Protein AF-A0A2E0VR50-F1 (afdb_monomer_lite)

Radius of gyration: 22.12 Å; chains: 1; bounding box: 39×36×76 Å

Secondary structure (DSSP, 8-state):
--SHHHHHHHHHHTTSSTTSGGGGSTT----HHHHHHHHHHHHHHHHT--HHHHHHHHHHHHHHHHHHHHHHHHTTT-HHHHHHHHHHHHHHHHHHHHTTS-HHHHHHHHHHHHHHHHHHHHHHHH-S--

Foldseek 3Di:
DPPVVVVVVVVVVVVVVVVCVVVPCPVVPDDLLRQLLVVLVVLCVQLVDDPVLSVQSSVLSSVLSVVLVVLVVVCVPVPVVSVVVVVVSVVVSLVSNPVSHDPVSSVSVVVVVVVVVVVVVVCVVPPPDD

Sequence (130 aa):
MRTMKYLLSVFTFLLLFASQLEAQRGNWGRSPEERAVQQSNMMRDSLALSDAQYEKVKEVNLEYAKKFDEMRNNAEGDWSAMREQMGALRQEQNEALKALLTTEQYEKWQKIQEAMRQRRGNRGQGGGRG

Structure (mmCIF, N/CA/C/O backbone):
data_AF-A0A2E0VR50-F1
#
_entry.id   AF-A0A2E0VR50-F1
#
loop_
_atom_site.group_PDB
_atom_site.id
_atom_site.type_symbol
_atom_site.label_atom_id
_atom_site.label_alt_id
_atom_site.label_comp_id
_atom_site.label_asym_id
_atom_site.label_entity_id
_atom_site.label_seq_i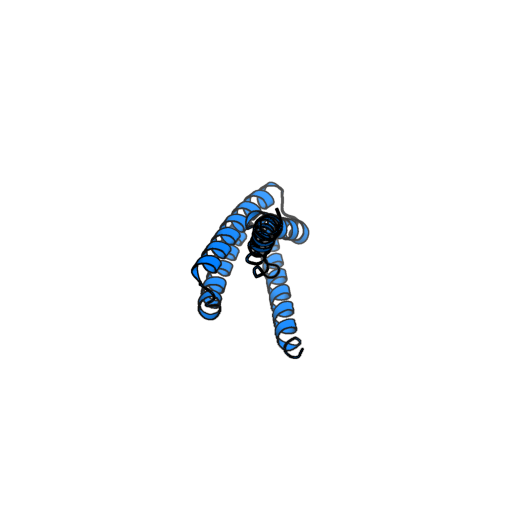d
_atom_site.pdbx_PDB_ins_code
_atom_site.Cartn_x
_atom_site.Cartn_y
_atom_site.Cartn_z
_atom_site.occupancy
_atom_site.B_iso_or_equiv
_atom_site.auth_seq_id
_atom_site.auth_comp_id
_atom_site.auth_asym_id
_atom_site.auth_atom_id
_atom_site.pdbx_PDB_model_num
ATOM 1 N N . MET A 1 1 ? -0.954 -26.806 -61.565 1.00 53.97 1 MET A N 1
ATOM 2 C CA . MET A 1 1 ? -1.486 -26.588 -60.195 1.00 53.97 1 MET A CA 1
ATOM 3 C C . MET A 1 1 ? -0.686 -27.344 -59.117 1.00 53.97 1 MET A C 1
ATOM 5 O O . MET A 1 1 ? -1.254 -28.131 -58.367 1.00 53.97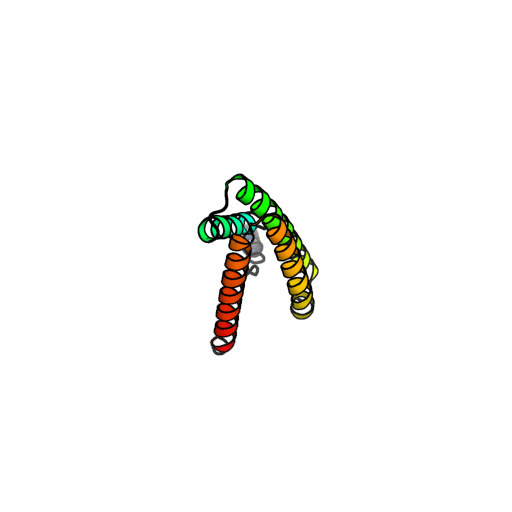 1 MET A O 1
ATOM 9 N N . ARG A 1 2 ? 0.638 -27.146 -59.019 1.00 54.69 2 ARG A N 1
ATOM 10 C CA . ARG A 1 2 ? 1.463 -27.774 -57.957 1.00 54.69 2 ARG A CA 1
ATOM 11 C C . ARG A 1 2 ? 2.347 -26.786 -57.182 1.00 54.69 2 ARG A C 1
ATOM 13 O O . ARG A 1 2 ? 2.841 -27.139 -56.125 1.00 54.69 2 ARG A O 1
ATOM 20 N N . THR A 1 3 ? 2.455 -25.535 -57.627 1.00 47.97 3 THR A N 1
ATOM 21 C CA . THR A 1 3 ? 3.247 -24.478 -56.971 1.00 47.97 3 THR A CA 1
ATOM 22 C C . THR A 1 3 ? 2.409 -23.512 -56.117 1.00 47.97 3 THR A C 1
ATOM 24 O O . THR A 1 3 ? 2.931 -22.919 -55.183 1.00 47.97 3 THR A O 1
ATOM 27 N N . MET A 1 4 ? 1.090 -23.418 -56.338 1.00 48.88 4 MET A N 1
ATOM 28 C CA . MET A 1 4 ? 0.177 -22.562 -55.547 1.00 48.88 4 MET A CA 1
ATOM 29 C C . MET A 1 4 ? -0.265 -23.162 -54.199 1.00 48.88 4 MET A C 1
ATOM 31 O O . MET A 1 4 ? -0.911 -22.475 -53.418 1.00 48.88 4 MET A O 1
ATOM 35 N N . LYS A 1 5 ? 0.080 -24.423 -53.894 1.00 42.22 5 LYS A N 1
ATOM 36 C CA . LYS A 1 5 ? -0.233 -25.045 -52.589 1.00 42.22 5 LYS A CA 1
ATOM 37 C C . LYS A 1 5 ? 0.782 -24.673 -51.501 1.00 42.22 5 LYS A C 1
ATOM 39 O O . LYS A 1 5 ? 0.409 -24.571 -50.339 1.00 42.22 5 LYS A O 1
ATOM 44 N N . TYR A 1 6 ? 2.030 -24.400 -51.885 1.00 47.44 6 TYR A N 1
ATOM 45 C CA . TYR A 1 6 ? 3.095 -24.015 -50.952 1.00 47.44 6 TYR A CA 1
ATOM 46 C C . TYR A 1 6 ? 3.094 -22.512 -50.631 1.00 47.44 6 TYR A C 1
ATOM 48 O O . TYR A 1 6 ? 3.475 -22.121 -49.537 1.00 47.44 6 TYR A O 1
ATOM 56 N N . LEU A 1 7 ? 2.583 -21.664 -51.532 1.00 47.47 7 LEU A N 1
ATOM 57 C CA . LEU A 1 7 ? 2.389 -20.230 -51.258 1.00 47.47 7 LEU A CA 1
ATOM 58 C C . LEU A 1 7 ? 1.305 -19.973 -50.195 1.00 47.47 7 LEU A C 1
ATOM 60 O O . LEU A 1 7 ? 1.443 -19.060 -49.388 1.00 47.47 7 LEU A O 1
ATOM 64 N N . LEU A 1 8 ? 0.275 -20.823 -50.137 1.00 45.34 8 LEU A N 1
ATOM 65 C CA . LEU A 1 8 ? -0.765 -20.775 -49.101 1.00 45.34 8 LEU A CA 1
ATOM 66 C C . LEU A 1 8 ? -0.312 -21.426 -47.778 1.00 45.34 8 LEU A C 1
ATOM 68 O O . LEU A 1 8 ? -0.736 -20.998 -46.707 1.00 45.34 8 LEU A O 1
ATOM 72 N N . SER A 1 9 ? 0.605 -22.404 -47.816 1.00 50.56 9 SER A N 1
ATOM 73 C CA . SER A 1 9 ? 1.138 -23.031 -46.596 1.00 50.56 9 SER A CA 1
ATOM 74 C C . SER A 1 9 ? 2.235 -22.209 -45.907 1.00 50.56 9 SER A C 1
ATOM 76 O O . SER A 1 9 ? 2.378 -22.303 -44.693 1.00 50.56 9 SER A O 1
ATOM 78 N N . VAL A 1 10 ? 2.983 -21.371 -46.637 1.00 51.12 10 VAL A N 1
ATOM 79 C CA . VAL A 1 10 ? 4.005 -20.477 -46.051 1.00 51.12 10 VAL A CA 1
ATOM 80 C C . VAL A 1 10 ? 3.370 -19.276 -45.336 1.00 51.12 10 VAL A C 1
ATOM 82 O O . VAL A 1 10 ? 3.868 -18.848 -44.298 1.00 51.12 10 VAL A O 1
ATOM 85 N N . PHE A 1 11 ? 2.213 -18.792 -45.803 1.00 46.62 11 PHE A N 1
ATOM 86 C CA . PHE A 1 11 ? 1.490 -17.693 -45.147 1.00 46.62 11 PHE A CA 1
ATOM 87 C C . PHE A 1 11 ? 0.890 -18.093 -43.786 1.00 46.62 11 PHE A C 1
ATOM 89 O O . PHE A 1 11 ? 0.746 -17.267 -42.890 1.00 46.62 11 PHE A O 1
ATOM 96 N N . THR A 1 12 ? 0.605 -19.384 -43.597 1.00 50.53 12 THR A N 1
ATOM 97 C CA . THR A 1 12 ? 0.015 -19.905 -42.352 1.00 50.53 12 THR A CA 1
ATOM 98 C C . THR A 1 12 ? 1.065 -20.102 -41.246 1.00 50.53 12 THR A C 1
ATOM 100 O O . THR A 1 12 ? 0.727 -20.096 -40.066 1.00 50.53 12 THR A O 1
ATOM 103 N N . PHE A 1 13 ? 2.353 -20.210 -41.596 1.00 47.38 13 PHE A N 1
ATOM 104 C CA . PHE A 1 13 ? 3.445 -20.349 -40.621 1.00 47.38 13 PHE A CA 1
ATOM 105 C C . PHE A 1 13 ? 3.931 -18.998 -40.060 1.00 47.38 13 PHE A C 1
ATOM 107 O O . PHE A 1 13 ? 4.486 -18.941 -38.966 1.00 47.38 13 PHE A O 1
ATOM 114 N N . LEU A 1 14 ? 3.668 -17.895 -40.770 1.00 49.41 14 LEU A N 1
ATOM 115 C CA . LEU A 1 14 ? 4.027 -16.528 -40.361 1.00 49.41 14 LEU A CA 1
ATOM 116 C C . LEU A 1 14 ? 3.067 -15.911 -39.329 1.00 49.41 14 LEU A C 1
ATOM 118 O O . LEU A 1 14 ? 3.415 -14.920 -38.693 1.00 49.41 14 LEU A O 1
ATOM 122 N N . LEU A 1 15 ? 1.894 -16.511 -39.105 1.00 48.06 15 LEU A N 1
ATOM 123 C CA . LEU A 1 15 ? 0.925 -16.051 -38.100 1.00 48.06 15 LEU A CA 1
ATOM 124 C C . LEU A 1 15 ? 1.150 -16.652 -36.701 1.00 48.06 15 LEU A C 1
ATOM 126 O O . LEU A 1 15 ? 0.547 -16.182 -35.741 1.00 48.06 15 LEU A O 1
ATOM 130 N N . LEU A 1 16 ? 2.041 -17.641 -36.552 1.00 48.38 16 LEU A N 1
ATOM 131 C CA . LEU A 1 16 ? 2.334 -18.277 -35.257 1.00 48.38 16 LEU A CA 1
ATOM 132 C C . LEU A 1 16 ? 3.449 -17.583 -34.452 1.00 48.38 16 LEU A C 1
ATOM 134 O O . LEU A 1 16 ? 3.634 -17.895 -33.278 1.00 48.38 16 LEU A O 1
ATOM 138 N N . PHE A 1 17 ? 4.162 -16.615 -35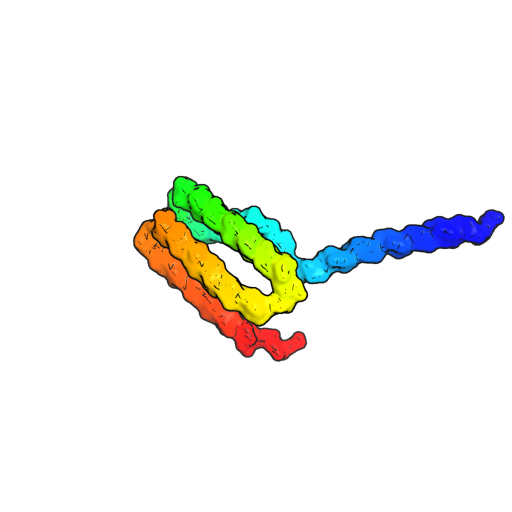.040 1.00 50.34 17 PHE A N 1
ATOM 139 C CA . PHE A 1 17 ? 5.206 -15.852 -34.338 1.00 50.34 17 PHE A CA 1
ATOM 140 C C . PHE A 1 17 ? 4.692 -14.580 -33.645 1.00 50.34 17 PHE A C 1
ATOM 142 O O . PHE A 1 17 ? 5.349 -14.073 -32.737 1.00 50.34 17 PHE A O 1
ATOM 149 N N . ALA A 1 18 ? 3.508 -14.074 -34.008 1.00 47.66 18 ALA A N 1
ATOM 150 C CA . ALA A 1 18 ? 2.959 -12.850 -33.413 1.00 47.66 18 ALA A CA 1
ATOM 151 C C . ALA A 1 18 ? 2.478 -13.039 -31.960 1.00 47.66 18 ALA A C 1
ATOM 153 O O . ALA A 1 18 ? 2.393 -12.074 -31.207 1.00 47.66 18 ALA A O 1
ATOM 154 N N . SER A 1 19 ? 2.217 -14.278 -31.533 1.00 47.78 19 SER A N 1
ATOM 155 C CA . SER A 1 19 ? 1.759 -14.607 -30.175 1.00 47.78 19 SER A CA 1
ATOM 156 C C . SER A 1 19 ? 2.888 -14.876 -29.171 1.00 47.78 19 SER A C 1
ATOM 158 O O . SER A 1 19 ? 2.612 -15.120 -28.000 1.00 47.78 19 SER A O 1
ATOM 160 N N . GLN A 1 20 ? 4.161 -14.838 -29.585 1.00 41.91 20 GLN A N 1
ATOM 161 C CA . GLN A 1 20 ? 5.290 -15.132 -28.687 1.00 41.91 20 GLN A CA 1
ATOM 162 C C . GLN A 1 20 ? 5.901 -13.891 -28.018 1.00 41.91 20 GLN A C 1
ATOM 164 O O . GLN A 1 20 ? 6.645 -14.034 -27.049 1.00 41.91 20 GLN A O 1
ATOM 169 N N . LEU A 1 21 ? 5.550 -12.675 -28.455 1.00 47.34 21 LEU A N 1
ATOM 170 C CA . LEU A 1 21 ? 5.999 -11.436 -27.801 1.00 47.34 21 LEU A CA 1
ATOM 171 C C . LEU A 1 21 ? 5.284 -11.163 -26.467 1.00 47.34 21 LEU A C 1
ATOM 173 O O . LEU A 1 21 ? 5.794 -10.423 -25.631 1.00 47.34 21 LEU A O 1
ATOM 177 N N . GLU A 1 22 ? 4.144 -11.808 -26.212 1.00 47.47 22 GLU A N 1
ATOM 178 C CA . GLU A 1 22 ? 3.433 -11.688 -24.933 1.00 47.47 22 GLU A CA 1
ATOM 179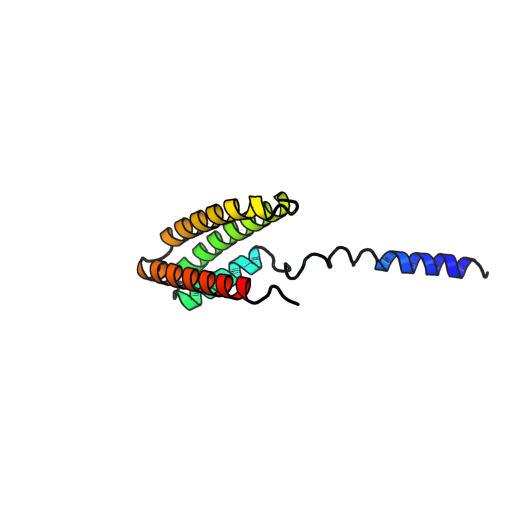 C C . GLU A 1 22 ? 3.975 -12.647 -23.851 1.00 47.47 22 GLU A C 1
ATOM 181 O O . GLU A 1 22 ? 3.691 -12.490 -22.663 1.00 47.47 22 GLU A O 1
ATOM 186 N N . ALA A 1 23 ? 4.838 -13.599 -24.225 1.00 44.91 23 ALA A N 1
ATOM 187 C CA . ALA A 1 23 ? 5.399 -14.596 -23.311 1.00 44.91 23 ALA A CA 1
ATOM 188 C C . ALA A 1 23 ? 6.585 -14.085 -22.462 1.00 44.91 23 ALA A C 1
ATOM 190 O O . ALA A 1 23 ? 7.022 -14.779 -21.546 1.00 44.91 23 ALA A O 1
ATOM 191 N N . GLN A 1 24 ? 7.091 -12.867 -22.705 1.00 42.47 24 GLN A N 1
ATOM 192 C CA . GLN A 1 24 ? 8.135 -12.241 -21.874 1.00 42.47 24 GLN A CA 1
ATOM 193 C C . GLN A 1 24 ? 7.590 -11.430 -20.686 1.00 42.47 24 GLN A C 1
ATOM 195 O O . GLN A 1 24 ? 8.364 -10.953 -19.854 1.00 42.47 24 GLN A O 1
ATOM 200 N N . ARG A 1 25 ? 6.265 -11.321 -20.512 1.00 48.69 25 ARG A N 1
ATOM 201 C CA . ARG A 1 25 ? 5.671 -10.763 -19.286 1.00 48.69 25 ARG A CA 1
ATOM 202 C C . ARG A 1 25 ? 5.652 -11.822 -18.170 1.00 48.69 25 ARG A C 1
ATOM 204 O O . ARG A 1 25 ? 4.596 -12.221 -17.695 1.00 48.69 25 ARG A O 1
ATOM 211 N N . GLY A 1 26 ? 6.830 -12.254 -17.712 1.00 49.09 26 GLY A N 1
ATOM 212 C CA . GLY A 1 26 ? 7.004 -13.259 -16.652 1.00 49.09 26 GLY A CA 1
ATOM 213 C C . GLY A 1 26 ? 6.113 -13.051 -15.421 1.00 49.09 26 GLY A C 1
ATOM 214 O O . GLY A 1 26 ? 6.377 -12.179 -14.615 1.00 49.09 26 GLY A O 1
ATOM 215 N N . ASN A 1 27 ? 5.058 -13.851 -15.251 1.00 46.34 27 ASN A N 1
ATOM 216 C CA . ASN A 1 27 ? 4.150 -13.819 -14.089 1.00 46.34 27 ASN A CA 1
ATOM 217 C C . ASN A 1 27 ? 3.631 -12.411 -13.671 1.00 46.34 27 ASN A C 1
ATOM 219 O O . ASN A 1 27 ? 3.164 -12.220 -12.548 1.00 46.34 27 ASN A O 1
ATOM 223 N N . TRP A 1 28 ? 3.683 -11.424 -14.576 1.00 53.59 28 TRP A N 1
ATOM 224 C CA . TRP A 1 28 ? 3.275 -10.024 -14.373 1.00 53.59 28 TRP A CA 1
ATOM 225 C C . TRP A 1 28 ? 1.786 -9.794 -14.696 1.00 53.59 28 TRP A C 1
ATOM 227 O O . TRP A 1 28 ? 1.359 -8.659 -14.875 1.00 53.59 28 TRP A O 1
ATOM 237 N N . GLY A 1 29 ? 1.000 -10.864 -14.821 1.00 62.28 29 GLY A N 1
ATOM 238 C CA . GLY A 1 29 ? -0.308 -10.884 -15.487 1.00 62.28 29 GLY A CA 1
ATOM 239 C C . GLY A 1 29 ? -1.503 -10.349 -14.696 1.00 62.28 29 GLY A C 1
ATOM 240 O O . GLY A 1 29 ? -2.615 -10.765 -14.990 1.00 62.28 29 GLY A O 1
ATOM 241 N N . ARG A 1 30 ? -1.304 -9.482 -13.694 1.00 82.00 30 ARG A N 1
ATOM 242 C CA . ARG A 1 30 ? -2.415 -8.799 -13.006 1.00 82.00 30 ARG A CA 1
ATOM 243 C C . ARG A 1 30 ? -2.411 -7.314 -13.326 1.00 82.00 30 ARG A C 1
ATOM 245 O O . ARG A 1 30 ? -1.384 -6.651 -13.169 1.00 82.00 30 ARG A O 1
ATOM 252 N N . SER A 1 31 ? -3.574 -6.806 -13.705 1.00 92.38 31 SER A N 1
ATOM 253 C CA . SER A 1 31 ? -3.838 -5.376 -13.871 1.00 92.38 31 SER A CA 1
ATOM 254 C C . SER A 1 31 ? -3.621 -4.601 -12.557 1.00 92.38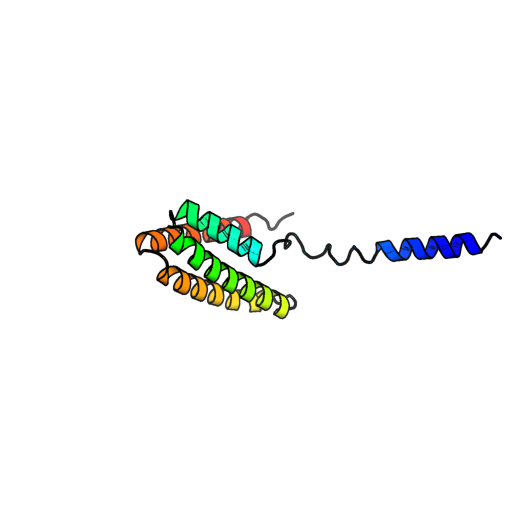 31 SER A C 1
ATOM 256 O O . SER A 1 31 ? -3.690 -5.185 -11.464 1.00 92.38 31 SER A O 1
ATOM 258 N N . PRO A 1 32 ? -3.348 -3.282 -12.612 1.00 93.88 32 PRO A N 1
ATOM 259 C CA . PRO A 1 32 ? -3.354 -2.419 -11.429 1.00 93.88 32 PRO A CA 1
ATOM 260 C C . PRO A 1 32 ? -4.615 -2.585 -10.570 1.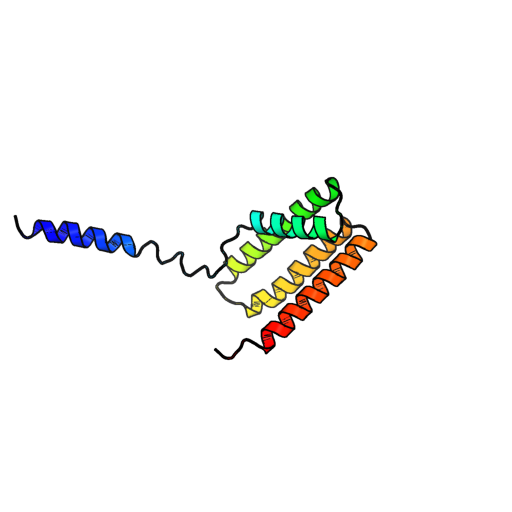00 93.88 32 PRO A C 1
ATOM 262 O O . PRO A 1 32 ? -4.518 -2.657 -9.346 1.00 93.88 32 PRO A O 1
ATOM 265 N N . GLU A 1 33 ? -5.772 -2.734 -11.210 1.00 94.94 33 GLU A N 1
ATOM 266 C CA . GLU A 1 33 ? -7.078 -2.931 -10.589 1.00 94.94 33 GLU A CA 1
ATOM 267 C C . GLU A 1 33 ? -7.140 -4.235 -9.789 1.00 94.94 33 GLU A C 1
ATOM 269 O O . GLU A 1 33 ? -7.482 -4.225 -8.605 1.00 94.94 33 GLU A O 1
ATOM 274 N N . GLU A 1 34 ? -6.743 -5.359 -10.386 1.00 95.56 34 GLU A N 1
ATOM 275 C CA . GLU A 1 34 ? -6.718 -6.651 -9.692 1.00 95.56 34 GLU A CA 1
ATOM 276 C C . GLU A 1 34 ? -5.734 -6.652 -8.519 1.00 95.56 34 GLU A C 1
ATOM 278 O O . GLU A 1 34 ? -6.021 -7.225 -7.463 1.00 95.56 34 GLU A O 1
ATOM 283 N N . ARG A 1 35 ? -4.575 -5.995 -8.676 1.00 94.31 35 ARG A N 1
ATOM 284 C CA . ARG A 1 35 ? -3.594 -5.843 -7.590 1.00 94.31 35 ARG A CA 1
ATOM 285 C C . ARG A 1 35 ? -4.172 -5.035 -6.432 1.00 94.31 35 ARG A C 1
ATOM 287 O O . ARG A 1 35 ? -4.030 -5.454 -5.283 1.00 94.31 35 ARG A O 1
ATOM 294 N N . ALA A 1 36 ? -4.844 -3.927 -6.730 1.00 96.88 36 ALA A N 1
ATOM 295 C CA . ALA A 1 36 ? -5.475 -3.080 -5.727 1.00 96.88 36 ALA A CA 1
ATOM 296 C C . ALA A 1 36 ? -6.567 -3.831 -4.959 1.00 96.88 36 ALA A C 1
ATOM 298 O O . ALA A 1 36 ? -6.556 -3.840 -3.730 1.00 96.88 36 ALA A O 1
ATOM 299 N N . VAL A 1 37 ? -7.453 -4.540 -5.668 1.00 97.56 37 VAL A N 1
ATOM 300 C CA . VAL A 1 37 ? -8.507 -5.363 -5.054 1.00 97.56 37 VAL A CA 1
ATOM 301 C C . VAL A 1 37 ? -7.906 -6.446 -4.163 1.00 97.56 37 VAL A C 1
ATOM 303 O O . VAL A 1 37 ? -8.328 -6.613 -3.019 1.00 97.56 37 VAL A O 1
ATOM 306 N N . GLN A 1 38 ? -6.888 -7.162 -4.644 1.00 96.94 38 GLN A N 1
ATOM 307 C CA . GLN A 1 38 ? -6.230 -8.206 -3.861 1.00 96.94 38 GLN A CA 1
ATOM 308 C C . GLN A 1 38 ? -5.591 -7.649 -2.584 1.00 96.94 38 GLN A C 1
ATOM 310 O O . GLN A 1 38 ? -5.749 -8.239 -1.511 1.00 96.94 38 GLN A O 1
ATOM 315 N N . GLN A 1 39 ? -4.871 -6.530 -2.691 1.00 96.50 39 GLN A N 1
ATOM 316 C CA . GLN A 1 39 ? -4.250 -5.883 -1.541 1.00 96.50 39 GLN A CA 1
ATOM 317 C C . GLN A 1 39 ? -5.312 -5.428 -0.539 1.00 96.50 39 GLN A C 1
ATOM 319 O O . GLN A 1 39 ? -5.190 -5.728 0.648 1.00 96.50 39 GLN A O 1
ATOM 324 N N . SER A 1 40 ? -6.373 -4.774 -1.008 1.00 98.25 40 SER A N 1
ATOM 325 C CA . SER A 1 40 ? -7.456 -4.296 -0.150 1.00 98.25 40 SER A CA 1
ATOM 326 C C . SER A 1 40 ? -8.211 -5.428 0.529 1.00 98.25 40 SER A C 1
ATOM 328 O O . SER A 1 40 ? -8.549 -5.294 1.700 1.00 98.25 40 SER A O 1
ATOM 330 N N . ASN A 1 41 ? -8.432 -6.559 -0.146 1.00 98.31 41 ASN A N 1
ATOM 331 C CA . ASN A 1 41 ? -9.053 -7.734 0.472 1.00 98.31 41 ASN A CA 1
ATOM 332 C C . ASN A 1 41 ? -8.185 -8.276 1.610 1.00 98.31 41 ASN A C 1
ATOM 334 O O . ASN A 1 41 ? -8.670 -8.469 2.719 1.00 98.31 41 ASN A O 1
ATOM 338 N N . MET A 1 42 ? -6.877 -8.415 1.378 1.00 97.69 42 MET A N 1
ATOM 339 C CA . MET A 1 42 ? -5.947 -8.834 2.427 1.00 97.69 42 MET A CA 1
ATOM 340 C C . MET A 1 42 ? -5.920 -7.844 3.599 1.00 97.69 42 MET A C 1
ATOM 342 O O . MET A 1 42 ? -5.888 -8.259 4.758 1.00 97.69 42 MET A O 1
ATOM 346 N N . MET A 1 43 ? -5.970 -6.539 3.323 1.00 98.25 43 MET A N 1
ATOM 347 C CA . MET A 1 43 ? -6.061 -5.517 4.366 1.00 98.25 43 MET A CA 1
ATOM 348 C C . MET A 1 43 ? -7.391 -5.585 5.121 1.00 98.25 43 MET A C 1
ATOM 350 O O . MET A 1 43 ? -7.381 -5.477 6.341 1.00 98.25 43 MET A O 1
ATOM 354 N N . ARG A 1 44 ? -8.519 -5.824 4.444 1.00 98.31 44 ARG A N 1
ATOM 355 C CA . ARG A 1 44 ? -9.823 -6.001 5.095 1.00 98.31 44 ARG A CA 1
ATOM 356 C C . ARG A 1 44 ? -9.796 -7.158 6.075 1.00 98.31 44 ARG A C 1
ATOM 358 O O . ARG A 1 44 ? -10.140 -6.966 7.236 1.00 98.31 44 ARG A O 1
ATOM 365 N N . ASP A 1 45 ? -9.320 -8.310 5.625 1.00 98.06 45 ASP A N 1
ATOM 366 C CA . ASP A 1 45 ? -9.308 -9.531 6.427 1.00 98.06 45 ASP A CA 1
ATOM 367 C C . ASP A 1 45 ? -8.321 -9.421 7.597 1.00 98.06 45 ASP A C 1
ATOM 369 O O . ASP A 1 45 ? -8.592 -9.862 8.712 1.00 98.06 45 ASP A O 1
ATOM 373 N N . SER A 1 46 ? -7.163 -8.795 7.367 1.00 97.38 46 SER A N 1
ATOM 374 C CA . SER A 1 46 ? -6.126 -8.673 8.393 1.00 97.38 46 SER A CA 1
ATOM 375 C C . SER A 1 46 ? -6.363 -7.529 9.375 1.00 97.38 46 SER A C 1
ATOM 377 O O . SER A 1 46 ? -5.974 -7.660 10.534 1.00 97.38 46 SER A O 1
ATOM 379 N N . LEU A 1 47 ? -6.988 -6.426 8.963 1.00 98.25 47 LEU A N 1
ATOM 380 C CA . LEU A 1 47 ? -7.179 -5.225 9.786 1.00 98.25 47 LEU A CA 1
ATOM 381 C C . LEU A 1 47 ? -8.631 -5.036 10.247 1.00 98.25 47 LEU A C 1
ATOM 383 O O . LEU A 1 47 ? -8.903 -4.085 10.976 1.00 98.25 47 LEU A O 1
ATOM 387 N N . ALA A 1 48 ? -9.542 -5.929 9.841 1.00 97.81 48 ALA A N 1
ATOM 388 C CA . ALA A 1 48 ? -10.980 -5.814 10.077 1.00 97.81 48 ALA A CA 1
ATOM 389 C C . ALA A 1 48 ? -11.513 -4.434 9.650 1.00 97.81 48 ALA A C 1
ATOM 391 O O . ALA A 1 48 ? -12.113 -3.706 10.440 1.00 97.81 48 ALA A O 1
ATOM 392 N N . LEU A 1 49 ? -11.217 -4.039 8.406 1.00 98.38 49 LEU A N 1
ATOM 393 C CA . LEU A 1 49 ? -11.662 -2.750 7.871 1.00 98.38 49 LEU A CA 1
ATOM 394 C C . LEU A 1 49 ? -13.190 -2.701 7.801 1.00 98.38 49 LEU A C 1
ATOM 396 O O . LEU A 1 49 ? -13.815 -3.659 7.349 1.00 98.38 49 LEU A O 1
ATOM 400 N N . SER A 1 50 ? -13.776 -1.561 8.174 1.00 98.38 50 SER A N 1
ATOM 401 C CA . SER A 1 50 ? -15.175 -1.281 7.832 1.00 98.38 50 SER A CA 1
ATOM 402 C C . SER A 1 50 ? -15.341 -1.122 6.317 1.00 98.38 50 SER A C 1
ATOM 404 O O . SER A 1 50 ? -14.373 -0.823 5.616 1.00 98.38 50 SER A O 1
ATOM 406 N N . ASP A 1 51 ? -16.567 -1.246 5.807 1.00 98.00 51 ASP A N 1
ATOM 407 C CA . ASP A 1 51 ? -16.845 -1.070 4.373 1.00 98.00 51 ASP A CA 1
ATOM 408 C C . ASP A 1 51 ? -16.397 0.310 3.866 1.00 98.00 51 ASP A C 1
ATOM 410 O O . ASP A 1 51 ? -15.764 0.428 2.818 1.00 98.00 51 ASP A O 1
ATOM 414 N N . ALA A 1 52 ? -16.625 1.356 4.666 1.00 97.62 52 ALA A N 1
ATOM 415 C CA . ALA A 1 52 ? -16.192 2.712 4.340 1.00 97.62 52 ALA A CA 1
ATOM 416 C C . ALA A 1 52 ? -14.659 2.854 4.300 1.00 97.62 52 ALA A C 1
ATOM 418 O O . ALA A 1 52 ? -14.127 3.570 3.452 1.00 97.62 52 ALA A O 1
ATOM 419 N N . GLN A 1 53 ? -13.934 2.183 5.202 1.00 97.25 53 GLN A N 1
ATOM 420 C CA . GLN A 1 53 ? -12.468 2.160 5.165 1.00 97.25 53 GLN A CA 1
ATOM 421 C C . GLN A 1 53 ? -11.956 1.339 3.982 1.00 97.25 53 GLN A C 1
ATOM 423 O O . GLN A 1 53 ? -11.007 1.755 3.326 1.00 97.25 53 GLN A O 1
ATOM 428 N N . TYR A 1 54 ? -12.581 0.198 3.694 1.00 98.56 54 TYR A N 1
ATOM 429 C CA . TYR A 1 54 ? -12.205 -0.674 2.589 1.00 98.56 54 TYR A CA 1
ATOM 430 C C . TYR A 1 54 ? -12.261 0.049 1.242 1.00 98.56 54 TYR A C 1
ATOM 432 O O . TYR A 1 54 ? -11.296 -0.028 0.482 1.00 98.56 54 TYR A O 1
ATOM 440 N N . GLU A 1 55 ? -13.341 0.784 0.963 1.00 98.38 55 GLU A N 1
ATOM 441 C CA . GLU A 1 55 ? -13.478 1.526 -0.295 1.00 98.38 55 GLU A CA 1
ATOM 442 C C . GLU A 1 55 ? -12.367 2.576 -0.456 1.00 98.38 55 GLU A C 1
ATOM 444 O O . GLU A 1 55 ? -11.663 2.568 -1.466 1.00 98.38 55 GLU A O 1
ATOM 449 N N . LYS A 1 56 ? -12.092 3.376 0.583 1.00 98.25 56 LYS A N 1
ATOM 450 C CA . LYS A 1 56 ? -10.998 4.367 0.559 1.00 98.25 56 LYS A CA 1
ATOM 451 C C . LYS A 1 56 ? -9.615 3.722 0.437 1.00 98.25 56 LYS A C 1
ATOM 453 O O . LYS A 1 56 ? -8.755 4.203 -0.294 1.00 98.25 56 LYS A O 1
ATOM 458 N N . VAL A 1 57 ? -9.386 2.606 1.131 1.00 98.38 57 VAL A N 1
ATOM 459 C CA . VAL A 1 57 ? -8.132 1.841 1.038 1.00 98.38 57 VAL A CA 1
ATOM 460 C C . VAL A 1 57 ? -7.946 1.272 -0.370 1.00 98.38 57 VAL A C 1
ATOM 462 O O . VAL A 1 57 ? -6.831 1.267 -0.886 1.00 98.38 57 VAL A O 1
ATOM 465 N N . LYS A 1 58 ? -9.019 0.813 -1.021 1.00 98.38 58 LYS A N 1
ATOM 466 C CA . LYS A 1 58 ? -9.001 0.336 -2.410 1.00 98.38 58 LYS A CA 1
ATOM 467 C C . LYS A 1 58 ? -8.683 1.447 -3.400 1.00 98.38 58 LYS A C 1
ATOM 469 O O . LYS A 1 58 ? -7.881 1.202 -4.296 1.00 98.38 58 LYS A O 1
ATOM 474 N N . GLU A 1 59 ? -9.232 2.643 -3.220 1.00 98.38 59 GLU A N 1
ATOM 475 C CA . GLU A 1 59 ? -8.883 3.813 -4.035 1.00 98.38 59 GLU A CA 1
ATOM 476 C C . GLU A 1 59 ? -7.395 4.158 -3.915 1.00 98.38 59 GLU A C 1
ATOM 478 O O . GLU A 1 59 ? -6.704 4.236 -4.932 1.00 98.38 59 GLU A O 1
ATOM 483 N N . VAL A 1 60 ? -6.875 4.245 -2.684 1.00 98.38 60 VAL A N 1
ATOM 484 C CA . VAL A 1 60 ? -5.442 4.461 -2.432 1.00 98.38 60 VAL A CA 1
ATOM 485 C C . VAL A 1 60 ? -4.613 3.356 -3.091 1.00 98.38 60 VAL A C 1
ATOM 487 O O . VAL A 1 60 ? -3.722 3.631 -3.890 1.00 98.38 60 VAL A O 1
ATOM 490 N N . ASN A 1 61 ? -4.920 2.085 -2.836 1.00 97.88 61 ASN A N 1
ATOM 491 C CA . ASN A 1 61 ? -4.162 0.975 -3.417 1.00 97.88 61 ASN A CA 1
ATOM 492 C C . ASN A 1 61 ? -4.197 0.974 -4.953 1.00 97.88 61 ASN A C 1
ATOM 494 O O . ASN A 1 61 ? -3.199 0.610 -5.573 1.00 97.88 61 ASN A O 1
ATOM 498 N N . LEU A 1 62 ? -5.300 1.404 -5.571 1.00 98.06 62 LEU A N 1
ATOM 499 C CA . LEU A 1 62 ? -5.413 1.540 -7.022 1.00 98.06 62 LEU A CA 1
ATOM 500 C C . LEU A 1 62 ? -4.514 2.644 -7.568 1.00 98.06 62 LEU A C 1
ATOM 502 O O . LEU A 1 62 ? -3.804 2.418 -8.548 1.00 98.06 62 LEU A O 1
ATOM 506 N N . GLU A 1 63 ? -4.518 3.814 -6.935 1.00 97.31 63 GLU A N 1
ATOM 507 C CA . GLU A 1 63 ? -3.653 4.929 -7.315 1.00 97.31 63 GLU A CA 1
ATOM 508 C C . GLU A 1 63 ? -2.180 4.500 -7.314 1.00 97.31 63 GLU A C 1
ATOM 510 O O . GLU A 1 63 ? -1.478 4.631 -8.320 1.00 97.31 63 GLU A O 1
ATOM 515 N N . TYR A 1 64 ? -1.724 3.891 -6.218 1.00 96.69 64 TYR A N 1
ATOM 516 C CA . TYR A 1 64 ? -0.335 3.452 -6.092 1.00 96.69 64 TYR A CA 1
ATOM 517 C C . TYR A 1 64 ? -0.001 2.257 -6.990 1.00 96.69 64 TYR A C 1
ATOM 519 O O . TYR A 1 64 ? 1.124 2.161 -7.484 1.00 96.69 64 TYR A O 1
ATOM 527 N N . ALA A 1 65 ? -0.960 1.371 -7.272 1.00 95.25 65 ALA A N 1
ATOM 528 C CA . ALA A 1 65 ? -0.773 0.299 -8.247 1.00 95.25 65 ALA A CA 1
ATOM 529 C C . ALA A 1 65 ? -0.601 0.833 -9.678 1.00 95.25 65 ALA A C 1
ATOM 531 O O . ALA A 1 65 ? 0.142 0.229 -10.455 1.00 95.25 65 ALA A O 1
ATOM 532 N N . LYS A 1 66 ? -1.253 1.951 -10.025 1.00 95.56 66 LYS A N 1
ATOM 533 C CA . LYS A 1 66 ? -1.074 2.643 -11.311 1.00 95.56 66 LYS A CA 1
ATOM 534 C C . LYS A 1 66 ? 0.264 3.375 -11.376 1.00 95.56 66 LYS A C 1
ATOM 536 O O . LYS A 1 66 ? 1.007 3.140 -12.323 1.00 95.56 66 LYS A O 1
ATOM 541 N N . LYS A 1 67 ? 0.623 4.143 -10.337 1.00 94.25 67 LYS A N 1
ATOM 542 C CA . LYS A 1 67 ? 1.946 4.794 -10.217 1.00 94.25 67 LYS A CA 1
ATOM 543 C C . LYS A 1 67 ? 3.089 3.776 -10.326 1.00 94.25 67 LYS A C 1
ATOM 545 O O . LYS A 1 67 ? 4.084 4.019 -11.003 1.00 94.25 67 LYS A O 1
ATOM 550 N N . PHE A 1 68 ? 2.932 2.604 -9.705 1.00 91.94 68 PHE A N 1
ATOM 551 C CA . PHE A 1 68 ? 3.884 1.499 -9.836 1.00 91.94 68 PHE A CA 1
ATOM 552 C C . PHE A 1 68 ? 4.013 1.007 -11.279 1.00 91.94 68 PHE A C 1
ATOM 554 O O . PHE A 1 68 ? 5.117 0.724 -11.745 1.00 91.94 68 PHE A O 1
ATOM 561 N N . ASP A 1 69 ? 2.883 0.849 -11.968 1.00 90.25 69 ASP A N 1
ATOM 562 C CA . ASP A 1 69 ? 2.877 0.343 -13.334 1.00 90.25 69 ASP A CA 1
ATOM 563 C C . ASP A 1 69 ? 3.529 1.325 -14.304 1.00 90.25 69 ASP A C 1
ATOM 565 O O . ASP A 1 69 ? 4.367 0.923 -15.104 1.00 90.25 69 ASP A O 1
ATOM 569 N N . GLU A 1 70 ? 3.215 2.611 -14.163 1.00 90.25 70 GLU A N 1
ATOM 570 C CA . GLU A 1 70 ? 3.837 3.692 -14.921 1.00 90.25 70 GLU A CA 1
ATOM 571 C C . GLU A 1 70 ? 5.349 3.753 -14.679 1.00 90.25 70 GLU A C 1
ATOM 573 O O . GLU A 1 70 ? 6.122 3.702 -15.633 1.00 90.25 70 GLU A O 1
ATOM 578 N N . MET A 1 71 ? 5.785 3.756 -13.414 1.00 88.31 71 MET A N 1
ATOM 579 C CA . MET A 1 71 ? 7.208 3.728 -13.058 1.00 88.31 71 MET A CA 1
ATOM 580 C C . MET A 1 71 ? 7.926 2.542 -13.705 1.00 88.31 71 MET A C 1
ATOM 582 O O . MET A 1 71 ? 9.015 2.692 -14.249 1.00 88.31 71 MET A O 1
ATOM 586 N N . ARG A 1 72 ? 7.307 1.359 -13.678 1.00 84.94 72 ARG A N 1
ATOM 587 C CA . ARG A 1 72 ? 7.857 0.155 -14.306 1.00 84.94 72 ARG A CA 1
ATOM 588 C C . ARG A 1 72 ? 7.959 0.295 -15.825 1.00 84.94 72 ARG A C 1
ATOM 590 O O . ARG A 1 72 ? 8.970 -0.112 -16.388 1.00 84.94 72 ARG A O 1
ATOM 597 N N . ASN A 1 73 ? 6.923 0.822 -16.473 1.00 85.62 73 ASN A N 1
ATOM 598 C CA . ASN A 1 73 ? 6.892 0.991 -17.925 1.00 85.62 73 ASN A CA 1
ATOM 599 C C . ASN A 1 73 ? 7.925 2.037 -18.386 1.00 85.62 73 ASN A C 1
ATOM 601 O O . ASN A 1 73 ? 8.538 1.851 -19.432 1.00 85.62 73 ASN A O 1
ATOM 605 N N . ASN A 1 74 ? 8.173 3.068 -17.573 1.00 85.38 74 ASN A N 1
ATOM 606 C CA . ASN A 1 74 ? 9.142 4.131 -17.855 1.00 85.38 74 ASN A CA 1
ATOM 607 C C . ASN A 1 74 ? 10.594 3.751 -17.523 1.00 85.38 74 ASN A C 1
ATOM 609 O O . ASN A 1 74 ? 11.516 4.383 -18.022 1.00 85.38 74 ASN A O 1
ATOM 613 N N . ALA A 1 75 ? 10.818 2.746 -16.672 1.00 82.19 75 ALA A N 1
ATOM 614 C CA . ALA A 1 75 ? 12.163 2.370 -16.241 1.00 82.19 75 ALA A CA 1
ATOM 615 C C . ALA A 1 75 ? 12.981 1.641 -17.322 1.00 82.19 75 ALA A C 1
ATOM 617 O O . ALA A 1 75 ? 14.166 1.417 -17.106 1.00 82.19 75 ALA A O 1
ATOM 618 N N . GLU A 1 76 ? 12.373 1.205 -18.434 1.00 81.00 76 GLU A N 1
ATOM 619 C CA . GLU A 1 76 ? 13.035 0.484 -19.545 1.00 81.00 76 GLU A CA 1
ATOM 620 C C . GLU A 1 76 ? 13.932 -0.706 -19.115 1.00 81.00 76 GLU A C 1
ATOM 622 O O . GLU A 1 76 ? 14.802 -1.158 -19.854 1.00 81.00 76 GLU A O 1
ATOM 627 N N . GLY A 1 77 ? 13.709 -1.262 -17.918 1.00 78.19 77 GLY A N 1
ATOM 628 C CA . GLY A 1 77 ? 14.522 -2.343 -17.349 1.00 78.19 77 GLY A CA 1
ATOM 629 C C . GLY A 1 77 ? 15.648 -1.909 -16.400 1.00 78.19 77 GLY A C 1
ATOM 630 O O . GLY A 1 77 ? 16.358 -2.783 -15.897 1.00 78.19 77 GLY A O 1
ATOM 631 N N . ASP A 1 78 ? 15.796 -0.619 -16.079 1.00 85.38 78 ASP A N 1
ATOM 632 C CA . ASP A 1 78 ? 16.686 -0.145 -15.010 1.00 85.38 78 ASP A CA 1
ATOM 633 C C . ASP A 1 78 ? 16.080 -0.406 -13.620 1.00 85.38 78 ASP A C 1
ATOM 635 O O . ASP A 1 78 ? 15.456 0.434 -12.963 1.00 85.38 78 ASP A O 1
ATOM 639 N N . TRP A 1 79 ? 16.298 -1.629 -13.146 1.00 80.69 79 TRP A N 1
ATOM 640 C CA . TRP A 1 79 ? 15.853 -2.075 -11.829 1.00 80.69 79 TRP A CA 1
ATOM 641 C C . TRP A 1 79 ? 16.567 -1.382 -10.663 1.00 80.69 79 TRP A C 1
ATOM 643 O O . TRP A 1 79 ? 16.046 -1.406 -9.543 1.00 80.69 79 TRP A O 1
ATOM 653 N N . SER A 1 80 ? 17.749 -0.800 -10.889 1.00 84.00 80 SER A N 1
ATOM 654 C CA . SER A 1 80 ? 18.513 -0.129 -9.836 1.00 84.00 80 SER A CA 1
ATOM 655 C C . SER A 1 80 ? 17.884 1.220 -9.514 1.00 84.00 80 SER A C 1
ATOM 657 O O . SER A 1 80 ? 17.541 1.466 -8.355 1.00 84.00 80 SER A O 1
ATOM 659 N N . ALA A 1 81 ? 17.638 2.042 -10.538 1.00 78.81 81 ALA A N 1
ATOM 660 C CA . ALA A 1 81 ? 16.945 3.319 -10.388 1.00 78.81 81 ALA A CA 1
ATOM 661 C C . ALA A 1 81 ? 15.508 3.131 -9.868 1.00 78.81 81 ALA A C 1
ATOM 663 O O . ALA A 1 81 ? 15.056 3.856 -8.978 1.00 78.81 81 ALA A O 1
ATOM 664 N N . MET A 1 82 ? 14.816 2.083 -10.331 1.00 85.88 82 MET A N 1
ATOM 665 C CA . MET A 1 82 ? 13.467 1.761 -9.862 1.00 85.88 82 MET A CA 1
ATOM 666 C C . MET A 1 82 ? 13.434 1.457 -8.355 1.00 85.88 82 MET A C 1
ATOM 668 O O . MET A 1 82 ? 12.457 1.771 -7.680 1.00 85.88 82 MET A O 1
ATOM 672 N N . ARG A 1 83 ? 14.482 0.851 -7.782 1.00 87.00 83 ARG A N 1
ATOM 673 C CA . ARG A 1 83 ? 14.473 0.413 -6.376 1.00 87.00 83 ARG A CA 1
ATOM 674 C C . ARG A 1 83 ? 14.292 1.567 -5.390 1.00 87.00 83 ARG A C 1
ATOM 676 O O . ARG A 1 83 ? 13.569 1.398 -4.406 1.00 87.00 83 ARG A O 1
ATOM 683 N N . GLU A 1 84 ? 14.945 2.697 -5.631 1.00 86.31 84 GLU A N 1
ATOM 684 C CA . GLU A 1 84 ? 14.849 3.878 -4.768 1.00 86.31 84 GLU A CA 1
ATOM 685 C C . GLU A 1 84 ? 13.471 4.531 -4.884 1.00 86.31 84 GLU A C 1
ATOM 687 O O . GLU A 1 84 ? 12.781 4.715 -3.878 1.00 86.31 84 GLU A O 1
ATOM 692 N N . GLN A 1 85 ? 13.020 4.765 -6.119 1.00 88.19 85 GLN A N 1
ATOM 693 C CA . GLN A 1 85 ? 11.702 5.333 -6.404 1.00 88.19 85 GLN A CA 1
ATOM 694 C C . GLN A 1 85 ? 10.577 4.469 -5.816 1.00 88.19 85 GLN A C 1
ATOM 696 O O . GLN A 1 85 ? 9.599 4.973 -5.266 1.00 88.19 85 GLN A O 1
ATOM 701 N N . MET A 1 86 ? 10.762 3.149 -5.824 1.00 90.25 86 MET A N 1
ATOM 702 C CA . MET A 1 86 ? 9.865 2.201 -5.175 1.00 90.25 86 MET A CA 1
ATOM 703 C C . MET A 1 86 ? 9.823 2.311 -3.658 1.00 90.25 86 MET A C 1
ATOM 705 O O . MET A 1 86 ? 8.786 2.027 -3.054 1.00 90.25 86 MET A O 1
ATOM 709 N N . GLY A 1 87 ? 10.939 2.666 -3.028 1.00 90.94 87 GLY A N 1
ATOM 710 C CA . GLY A 1 87 ? 10.987 2.950 -1.599 1.00 90.94 87 GLY A CA 1
ATOM 711 C C . GLY A 1 87 ? 10.132 4.165 -1.258 1.00 90.94 87 GLY A C 1
ATOM 712 O O . GLY A 1 87 ? 9.265 4.066 -0.388 1.00 90.94 87 GLY A O 1
ATOM 713 N N . ALA A 1 88 ? 10.321 5.261 -1.995 1.00 92.25 88 ALA A N 1
ATOM 714 C CA . ALA A 1 88 ? 9.565 6.499 -1.819 1.00 92.25 88 ALA A CA 1
ATOM 715 C C . ALA A 1 88 ? 8.059 6.291 -2.052 1.00 92.25 88 ALA A C 1
ATOM 717 O O . ALA A 1 88 ? 7.252 6.623 -1.186 1.00 92.25 88 ALA A O 1
ATOM 718 N N . LEU A 1 89 ? 7.682 5.626 -3.151 1.00 94.19 89 LEU A N 1
ATOM 719 C CA . LEU A 1 89 ? 6.281 5.350 -3.485 1.00 94.19 89 LEU A CA 1
ATOM 720 C C . LEU A 1 89 ? 5.564 4.538 -2.390 1.00 94.19 89 LEU A C 1
ATOM 722 O O . LEU A 1 89 ? 4.398 4.769 -2.080 1.00 94.19 89 LEU A O 1
ATOM 726 N N . ARG A 1 90 ? 6.269 3.590 -1.758 1.00 92.81 90 ARG A N 1
ATOM 727 C CA . ARG A 1 90 ? 5.726 2.811 -0.631 1.00 92.81 90 ARG A CA 1
ATOM 728 C C . ARG A 1 90 ? 5.557 3.640 0.636 1.00 92.81 90 ARG A C 1
ATOM 730 O O . ARG A 1 90 ? 4.656 3.354 1.421 1.00 92.81 90 ARG A O 1
ATOM 737 N N . GLN A 1 91 ? 6.447 4.595 0.889 1.00 94.62 91 GLN A N 1
ATOM 738 C CA . GLN A 1 91 ? 6.321 5.491 2.039 1.00 94.62 91 GLN A CA 1
ATOM 739 C C . GLN A 1 91 ? 5.111 6.408 1.865 1.00 94.62 91 GLN A C 1
ATOM 741 O O . GLN A 1 91 ? 4.292 6.490 2.775 1.00 94.62 91 GLN A O 1
ATOM 746 N N . GLU A 1 92 ? 4.949 6.989 0.676 1.00 95.81 92 GLU A N 1
ATOM 747 C CA . GLU A 1 92 ? 3.790 7.813 0.312 1.00 95.81 92 GLU A CA 1
ATOM 748 C C . GLU A 1 92 ? 2.476 7.026 0.490 1.00 95.81 92 GLU A C 1
ATOM 750 O O . GLU A 1 92 ? 1.567 7.480 1.188 1.00 95.81 92 GLU A O 1
ATOM 755 N N . GLN A 1 93 ? 2.419 5.780 -0.008 1.00 96.38 93 GLN A N 1
ATOM 756 C CA . GLN A 1 93 ? 1.269 4.894 0.203 1.00 96.38 93 GLN A CA 1
ATOM 757 C C . GLN A 1 93 ? 0.991 4.639 1.691 1.00 96.38 93 GLN A C 1
ATOM 759 O O . GLN A 1 93 ? -0.164 4.651 2.110 1.00 96.38 93 GLN A O 1
ATOM 764 N N . ASN A 1 94 ? 2.020 4.392 2.508 1.00 95.44 94 ASN A N 1
ATOM 765 C CA . ASN A 1 94 ? 1.827 4.132 3.936 1.00 95.44 94 ASN A CA 1
ATOM 766 C C . ASN A 1 94 ? 1.285 5.352 4.685 1.00 95.44 94 ASN A C 1
ATOM 768 O O . ASN A 1 94 ? 0.425 5.175 5.545 1.00 95.44 94 ASN A O 1
ATOM 772 N N . GLU A 1 95 ? 1.732 6.564 4.356 1.00 96.50 95 GLU A N 1
ATOM 773 C CA . GLU A 1 95 ? 1.179 7.788 4.946 1.00 96.50 95 GLU A CA 1
ATOM 774 C C . GLU A 1 95 ? -0.277 8.011 4.509 1.00 96.50 95 GLU A C 1
ATOM 776 O O . GLU A 1 95 ? -1.131 8.306 5.347 1.00 96.50 95 GLU A O 1
ATOM 781 N N . ALA A 1 96 ? -0.602 7.763 3.234 1.00 97.12 96 ALA A N 1
ATOM 782 C CA . ALA A 1 96 ? -1.984 7.809 2.756 1.00 97.12 96 ALA A CA 1
ATOM 783 C C . ALA A 1 96 ? -2.881 6.801 3.499 1.00 97.12 96 ALA A C 1
ATOM 785 O O . ALA A 1 96 ? -3.984 7.137 3.929 1.00 97.12 96 ALA A O 1
ATOM 786 N N . LEU A 1 97 ? -2.395 5.576 3.719 1.00 97.44 97 LEU A N 1
ATOM 787 C CA . LEU A 1 97 ? -3.117 4.558 4.486 1.00 97.44 97 LEU A CA 1
ATOM 788 C C . LEU A 1 97 ? -3.242 4.928 5.969 1.00 97.44 97 LEU A C 1
ATOM 790 O O . LEU A 1 97 ? -4.294 4.703 6.561 1.00 97.44 97 LEU A O 1
ATOM 794 N N . LYS A 1 98 ? -2.216 5.528 6.579 1.00 97.62 98 LYS A N 1
ATOM 795 C CA . LYS A 1 98 ? -2.244 5.970 7.982 1.00 97.62 98 LYS A CA 1
ATOM 796 C C . LYS A 1 98 ? -3.377 6.958 8.257 1.00 97.62 98 LYS A C 1
ATOM 798 O O . LYS A 1 98 ? -3.975 6.899 9.323 1.00 97.62 98 LYS A O 1
ATOM 803 N N . ALA A 1 99 ? -3.707 7.820 7.295 1.00 96.81 99 ALA A N 1
ATOM 804 C CA . ALA A 1 99 ? -4.827 8.754 7.410 1.00 96.81 99 ALA A CA 1
ATOM 805 C C . ALA A 1 99 ? -6.214 8.074 7.372 1.00 96.81 99 ALA A C 1
ATOM 807 O O . ALA A 1 99 ? -7.206 8.677 7.779 1.00 96.81 99 ALA A O 1
ATOM 808 N N . LEU A 1 100 ? -6.301 6.834 6.876 1.00 97.12 100 LEU A N 1
ATOM 809 C CA . LEU A 1 100 ? -7.552 6.077 6.709 1.00 97.12 100 LEU A CA 1
ATOM 810 C C . LEU A 1 100 ? -7.770 5.003 7.784 1.00 97.12 100 LEU A C 1
ATOM 812 O O . LEU A 1 100 ? -8.894 4.532 7.988 1.00 97.12 100 LEU A O 1
ATOM 816 N N . LEU A 1 101 ? -6.692 4.582 8.435 1.00 97.62 101 LEU A N 1
ATOM 817 C CA . LEU A 1 101 ? -6.683 3.518 9.428 1.00 97.62 101 LEU A CA 1
ATOM 818 C C . LEU A 1 101 ? -6.721 4.096 10.842 1.00 97.62 101 LEU A C 1
ATOM 820 O O . LEU A 1 101 ? -6.220 5.186 11.104 1.00 97.62 101 LEU A O 1
ATOM 824 N N . THR A 1 102 ? -7.281 3.337 11.782 1.00 98.38 102 THR A N 1
ATOM 825 C CA . THR A 1 102 ? -7.082 3.645 13.202 1.00 98.38 102 THR A CA 1
ATOM 826 C C . THR A 1 102 ? -5.627 3.386 13.596 1.00 98.38 102 THR A C 1
ATOM 828 O O . THR A 1 102 ? -4.911 2.642 12.919 1.00 98.38 102 THR A O 1
ATOM 831 N N . THR A 1 103 ? -5.189 3.946 14.725 1.00 97.75 103 THR A N 1
ATOM 832 C CA . THR A 1 103 ? -3.840 3.707 15.265 1.00 97.75 103 THR A CA 1
ATOM 833 C C . THR A 1 103 ? -3.534 2.212 15.383 1.00 97.75 103 THR A C 1
ATOM 835 O O . THR A 1 103 ? -2.516 1.751 14.875 1.00 97.75 103 THR A O 1
ATOM 838 N N . GLU A 1 104 ? -4.452 1.430 15.956 1.00 97.81 104 GLU A N 1
ATOM 839 C CA . GLU A 1 104 ? -4.284 -0.019 16.132 1.00 97.81 104 GLU A CA 1
ATOM 840 C C . GLU A 1 104 ? -4.195 -0.771 14.794 1.00 97.81 104 GLU A C 1
ATOM 842 O O . GLU A 1 104 ? -3.356 -1.661 14.616 1.00 97.81 104 GLU A O 1
ATOM 847 N N . GLN A 1 105 ? -5.036 -0.402 13.821 1.00 98.31 105 GLN A N 1
ATOM 848 C CA . GLN A 1 105 ? -5.005 -0.984 12.478 1.00 98.31 105 GLN A CA 1
ATOM 849 C C . GLN A 1 105 ? -3.689 -0.658 11.765 1.00 98.31 105 GLN A C 1
ATOM 851 O O . GLN A 1 105 ? -3.105 -1.535 11.125 1.00 98.31 105 GLN A O 1
ATOM 856 N N . TYR A 1 106 ? -3.197 0.575 11.894 1.00 98.12 106 TYR A N 1
ATOM 857 C CA . TYR A 1 106 ? -1.939 0.994 11.287 1.00 98.12 106 TYR A CA 1
ATOM 858 C C . TYR A 1 106 ? -0.733 0.285 11.916 1.00 98.12 106 TYR A C 1
ATOM 860 O O . TYR A 1 106 ? 0.117 -0.233 11.194 1.00 98.12 106 TYR A O 1
ATOM 868 N N . GLU A 1 107 ? -0.681 0.154 13.241 1.00 97.69 107 GLU A N 1
ATOM 869 C CA . GLU A 1 107 ? 0.374 -0.613 13.915 1.00 97.69 107 GLU A CA 1
ATOM 870 C C . GLU A 1 107 ? 0.386 -2.084 13.477 1.00 97.69 107 GLU A C 1
ATOM 872 O O . GLU A 1 107 ? 1.446 -2.669 13.216 1.00 97.69 107 GLU A O 1
ATOM 877 N N . LYS A 1 108 ? -0.797 -2.701 13.349 1.00 98.00 108 LYS A N 1
ATOM 878 C CA . LYS A 1 108 ? -0.924 -4.066 12.825 1.00 98.00 108 LYS A CA 1
ATOM 879 C C . LYS A 1 108 ? -0.444 -4.147 11.377 1.00 98.00 108 LYS A C 1
ATOM 881 O O . LYS A 1 108 ? 0.289 -5.076 11.028 1.00 98.00 108 LYS A O 1
ATOM 886 N N . TRP A 1 109 ? -0.796 -3.163 10.553 1.00 97.00 109 TRP A N 1
ATOM 887 C CA . TRP A 1 109 ? -0.333 -3.069 9.174 1.00 97.00 109 TRP A CA 1
ATOM 888 C C . TRP A 1 109 ? 1.193 -2.975 9.078 1.00 97.00 109 TRP A C 1
ATOM 890 O O . TRP A 1 109 ? 1.808 -3.724 8.317 1.00 97.00 109 TRP A O 1
ATOM 900 N N . GLN A 1 110 ? 1.828 -2.140 9.901 1.00 96.38 110 GLN A N 1
ATOM 901 C CA . GLN A 1 110 ? 3.286 -2.017 9.946 1.00 96.38 110 GLN A CA 1
ATOM 902 C C . GLN A 1 110 ? 3.967 -3.349 10.295 1.00 96.38 110 GLN A C 1
ATOM 904 O O . GLN A 1 110 ? 4.949 -3.724 9.648 1.00 96.38 110 GLN A O 1
ATOM 909 N N . LYS A 1 111 ? 3.419 -4.109 11.253 1.00 97.06 111 LYS A N 1
ATOM 910 C CA . LYS A 1 111 ? 3.922 -5.450 11.612 1.00 97.06 111 LYS A CA 1
ATOM 911 C C . LYS A 1 111 ? 3.782 -6.447 10.460 1.00 97.06 111 LYS A C 1
ATOM 913 O O . LYS A 1 111 ? 4.710 -7.209 10.194 1.00 97.06 111 LYS A O 1
ATOM 918 N N . ILE A 1 112 ? 2.652 -6.426 9.750 1.00 95.31 112 ILE A N 1
ATOM 919 C CA . ILE A 1 112 ? 2.431 -7.264 8.561 1.00 95.31 112 ILE A CA 1
ATOM 920 C C . ILE A 1 112 ? 3.460 -6.927 7.475 1.00 95.31 112 ILE A C 1
ATOM 922 O O . ILE A 1 112 ? 4.090 -7.831 6.922 1.00 95.31 112 ILE A O 1
ATOM 926 N N . GLN A 1 113 ? 3.678 -5.638 7.203 1.00 93.38 113 GLN A N 1
ATOM 927 C CA . GLN A 1 113 ? 4.661 -5.176 6.223 1.00 93.38 113 GLN A CA 1
ATOM 928 C C . GLN A 1 113 ? 6.086 -5.605 6.587 1.00 93.38 113 GLN A C 1
ATOM 930 O O . GLN A 1 113 ? 6.822 -6.092 5.728 1.00 93.38 113 GLN A O 1
ATOM 935 N N . GLU A 1 114 ? 6.471 -5.480 7.856 1.00 94.00 114 GLU A N 1
ATOM 936 C CA . GLU A 1 114 ? 7.778 -5.926 8.338 1.00 94.00 114 GLU A CA 1
ATOM 937 C C . GLU A 1 114 ? 7.959 -7.442 8.180 1.00 94.00 114 GLU A C 1
ATOM 939 O O . GLU A 1 114 ? 8.948 -7.891 7.600 1.00 94.00 114 GLU A O 1
ATOM 944 N N . ALA A 1 115 ? 6.962 -8.242 8.566 1.00 93.94 115 ALA A N 1
ATOM 945 C CA . ALA A 1 115 ? 7.001 -9.692 8.380 1.00 93.94 115 ALA A CA 1
ATOM 946 C C . ALA A 1 115 ? 7.120 -10.088 6.894 1.00 93.94 115 ALA A C 1
ATOM 948 O O . ALA A 1 115 ? 7.853 -11.018 6.541 1.00 93.94 115 ALA A O 1
ATOM 949 N N . MET A 1 116 ? 6.437 -9.371 5.994 1.00 89.62 116 MET A N 1
ATOM 950 C CA . MET A 1 116 ? 6.570 -9.573 4.548 1.00 89.62 116 MET A CA 1
ATOM 951 C C . MET A 1 116 ? 7.977 -9.226 4.044 1.00 89.62 116 MET A C 1
ATOM 953 O O . MET A 1 116 ? 8.535 -9.977 3.236 1.00 89.62 116 MET A O 1
ATOM 957 N N . ARG A 1 117 ? 8.577 -8.128 4.530 1.00 87.81 117 ARG A N 1
ATOM 958 C CA . ARG A 1 117 ? 9.959 -7.742 4.195 1.00 87.81 117 ARG A CA 1
ATOM 959 C C . ARG A 1 117 ? 10.959 -8.807 4.634 1.00 87.81 117 ARG A C 1
ATOM 961 O O . ARG A 1 117 ? 11.765 -9.238 3.811 1.00 87.81 117 ARG A O 1
ATOM 968 N N . GLN A 1 118 ? 10.856 -9.289 5.870 1.00 90.50 118 GLN A N 1
ATOM 969 C CA . GLN A 1 118 ? 11.737 -10.329 6.410 1.00 90.50 118 GLN A CA 1
ATOM 970 C C . GLN A 1 118 ? 11.642 -11.632 5.608 1.00 90.50 118 GLN A C 1
ATOM 972 O O . GLN A 1 118 ? 12.659 -12.195 5.200 1.00 90.50 118 GLN A O 1
ATOM 977 N N . ARG A 1 119 ? 10.422 -12.078 5.279 1.00 88.50 119 ARG A N 1
ATOM 978 C CA . ARG A 1 119 ? 10.203 -13.271 4.438 1.00 88.50 119 ARG A CA 1
ATOM 979 C C . ARG A 1 119 ? 10.825 -13.130 3.048 1.00 88.50 119 ARG A C 1
ATOM 981 O O . ARG A 1 119 ? 11.362 -14.101 2.516 1.00 88.50 119 ARG A O 1
ATOM 988 N N . ARG A 1 120 ? 10.767 -11.935 2.451 1.00 82.31 120 ARG A N 1
ATOM 989 C CA . ARG A 1 120 ? 11.378 -11.664 1.141 1.00 82.31 120 ARG A CA 1
ATOM 990 C C . ARG A 1 120 ? 12.905 -11.607 1.223 1.00 82.31 120 ARG A C 1
ATOM 992 O O . ARG A 1 120 ? 13.563 -12.158 0.346 1.00 82.31 120 ARG A O 1
ATOM 999 N N . GLY A 1 121 ? 13.453 -11.004 2.279 1.00 76.12 121 GLY A N 1
ATOM 1000 C CA . GLY A 1 121 ? 14.894 -10.972 2.544 1.00 76.12 121 GLY A CA 1
ATOM 1001 C C . GLY A 1 121 ? 15.489 -12.369 2.727 1.00 76.12 121 GLY A C 1
ATOM 1002 O O . GLY A 1 121 ? 16.542 -12.662 2.164 1.00 76.12 121 GLY A O 1
ATOM 1003 N N . ASN A 1 122 ? 14.771 -13.259 3.419 1.00 71.19 122 ASN A N 1
ATOM 1004 C CA . ASN A 1 122 ? 15.213 -14.636 3.642 1.00 71.19 122 ASN A CA 1
ATOM 1005 C C . ASN A 1 122 ? 15.167 -15.491 2.357 1.00 71.19 122 ASN A C 1
ATOM 1007 O O . ASN A 1 122 ? 16.049 -16.308 2.114 1.00 71.19 122 ASN A O 1
ATOM 1011 N N . ARG A 1 123 ? 14.183 -15.265 1.470 1.00 60.69 123 ARG A N 1
ATOM 1012 C CA . ARG A 1 123 ? 14.123 -15.935 0.152 1.00 60.69 123 ARG A CA 1
ATOM 1013 C C . ARG A 1 123 ? 15.194 -15.454 -0.831 1.00 60.69 123 ARG A C 1
ATOM 1015 O O . ARG A 1 123 ? 15.634 -16.242 -1.660 1.00 60.69 123 ARG A O 1
ATOM 1022 N N . GLY A 1 124 ? 15.634 -14.199 -0.730 1.00 55.50 124 GLY A N 1
ATOM 1023 C CA . GLY A 1 124 ? 16.709 -13.654 -1.569 1.00 55.50 124 GLY A CA 1
ATOM 1024 C C . GLY A 1 124 ? 18.092 -14.258 -1.297 1.00 55.50 124 GLY A C 1
ATOM 1025 O O . GLY A 1 124 ? 18.950 -14.204 -2.168 1.00 55.50 124 GLY A O 1
ATOM 1026 N N . GLN A 1 125 ? 18.302 -14.864 -0.123 1.00 51.19 125 GLN A N 1
ATOM 1027 C CA . GLN A 1 125 ? 19.574 -15.491 0.269 1.00 51.19 125 GLN A CA 1
ATOM 1028 C C . GLN A 1 125 ? 19.631 -17.005 -0.008 1.00 51.19 125 GLN A C 1
ATOM 1030 O O . GLN A 1 125 ? 20.718 -17.570 -0.034 1.00 51.19 125 GLN A O 1
ATOM 1035 N N . GLY A 1 126 ? 18.491 -17.664 -0.260 1.00 48.62 126 GLY A N 1
ATOM 1036 C CA . GLY A 1 126 ? 18.416 -19.121 -0.462 1.00 48.62 126 GLY A CA 1
ATOM 1037 C C . GLY A 1 126 ? 18.157 -19.599 -1.898 1.00 48.62 126 GLY A C 1
ATOM 1038 O O . GLY A 1 126 ? 18.150 -20.802 -2.125 1.00 48.62 126 GLY A O 1
ATOM 1039 N N . GLY A 1 127 ? 17.914 -18.697 -2.858 1.00 47.44 127 GLY A N 1
ATOM 1040 C CA . GLY A 1 127 ? 17.446 -19.048 -4.214 1.00 47.44 127 GLY A CA 1
ATOM 1041 C C . GLY A 1 127 ? 18.423 -18.780 -5.364 1.00 47.44 127 GLY A C 1
ATOM 1042 O O . GLY A 1 127 ? 18.021 -18.850 -6.517 1.00 47.44 127 GLY A O 1
ATOM 1043 N N . GLY A 1 128 ? 19.682 -18.437 -5.074 1.00 46.53 128 GLY A N 1
ATOM 1044 C CA . GLY A 1 128 ? 20.691 -18.046 -6.072 1.00 46.53 128 GLY A CA 1
ATOM 1045 C C . GLY A 1 128 ? 21.601 -19.171 -6.578 1.00 46.53 128 GLY A C 1
ATOM 1046 O O . GLY A 1 128 ? 22.732 -18.886 -6.962 1.00 46.53 128 GLY A O 1
ATOM 1047 N N . ARG A 1 129 ? 21.170 -20.438 -6.526 1.00 42.38 129 ARG A N 1
ATOM 1048 C CA . ARG A 1 129 ? 21.858 -21.573 -7.168 1.00 42.38 129 ARG A CA 1
ATOM 1049 C C . ARG A 1 129 ? 20.823 -22.566 -7.694 1.00 42.38 129 ARG A C 1
ATOM 1051 O O . ARG A 1 129 ? 20.234 -23.311 -6.915 1.00 42.38 129 ARG A O 1
ATOM 1058 N N . GLY A 1 130 ? 20.622 -22.524 -9.004 1.00 37.41 130 GLY A N 1
ATOM 1059 C CA . GLY A 1 130 ? 19.751 -23.382 -9.799 1.00 37.41 130 GLY A CA 1
ATOM 1060 C C . GLY A 1 130 ? 19.781 -22.886 -11.227 1.00 37.41 130 GLY A C 1
ATOM 1061 O O . GLY A 1 130 ? 18.984 -21.970 -11.512 1.00 37.41 130 GLY A O 1
#

pLDDT: mean 80.56, std 20.95, range [37.41, 98.56]